Protein AF-T0K8X1-F1 (afdb_monomer_lite)

Organism: Colletotrichum gloeosporioides (strain Cg-14) (NCBI:txid1237896)

Secondary structure (DSSP, 8-state):
--------------SSTTSSSS-STTTHHHHHHHHHHHHHHHHHHHHHHHHHHHHHHHTSTT--HHHHHHHHHHHHHHHHHHHHHHH-

Structure (mmCIF, N/CA/C/O backbone):
data_AF-T0K8X1-F1
#
_entry.id   AF-T0K8X1-F1
#
loop_
_atom_site.group_PDB
_atom_site.id
_atom_site.type_symbol
_atom_site.label_atom_id
_atom_site.label_alt_id
_atom_site.label_comp_id
_atom_site.label_asym_id
_atom_site.label_entity_id
_atom_site.label_seq_id
_atom_site.pdbx_PDB_ins_code
_atom_site.Cartn_x
_atom_site.Cartn_y
_atom_site.Cartn_z
_atom_site.occupancy
_atom_site.B_iso_or_equiv
_atom_site.auth_seq_id
_atom_site.auth_comp_id
_atom_site.auth_asym_id
_atom_site.auth_atom_id
_atom_site.pdbx_PDB_model_num
ATOM 1 N N . MET A 1 1 ? 52.914 -38.712 -38.489 1.00 37.25 1 MET A N 1
ATOM 2 C CA . MET A 1 1 ? 53.333 -37.545 -37.687 1.00 37.25 1 MET A CA 1
ATOM 3 C C . MET A 1 1 ? 53.042 -36.296 -38.503 1.00 37.25 1 MET A C 1
ATOM 5 O O . MET A 1 1 ? 53.307 -36.312 -39.696 1.00 37.25 1 MET A O 1
ATOM 9 N N . LEU A 1 2 ? 52.419 -35.301 -37.869 1.00 46.09 2 LEU A N 1
ATOM 10 C CA . LEU A 1 2 ? 52.117 -33.954 -38.380 1.00 46.09 2 LEU A CA 1
ATOM 11 C C . LEU A 1 2 ? 53.370 -33.049 -38.308 1.00 46.09 2 LEU A C 1
ATOM 13 O O . LEU A 1 2 ? 54.160 -33.286 -37.397 1.00 46.09 2 LEU A O 1
ATOM 17 N N . LEU A 1 3 ? 53.467 -32.027 -39.186 1.00 36.97 3 LEU A N 1
ATOM 18 C CA . LEU A 1 3 ? 54.251 -30.749 -39.169 1.00 36.97 3 LEU A CA 1
ATOM 19 C C . LEU A 1 3 ? 54.796 -30.474 -40.598 1.00 36.97 3 LEU A C 1
ATOM 21 O O . LEU A 1 3 ? 55.450 -31.354 -41.137 1.00 36.97 3 LEU A O 1
ATOM 25 N N . GLY A 1 4 ? 54.635 -29.348 -41.308 1.00 36.38 4 GLY A N 1
ATOM 26 C CA . GLY A 1 4 ? 53.994 -28.041 -41.114 1.00 36.38 4 GLY A CA 1
ATOM 27 C C . GLY A 1 4 ? 54.587 -27.021 -42.127 1.00 36.38 4 GLY A C 1
ATOM 28 O O . GLY A 1 4 ? 55.782 -27.103 -42.383 1.00 36.38 4 GLY A O 1
ATOM 29 N N . VAL A 1 5 ? 53.756 -26.072 -42.615 1.00 39.59 5 VAL A N 1
ATOM 30 C CA . VAL A 1 5 ? 54.068 -24.742 -43.234 1.00 39.59 5 VAL A CA 1
ATOM 31 C C . VAL A 1 5 ? 54.742 -24.720 -44.622 1.00 39.59 5 VAL A C 1
ATOM 33 O O . VAL A 1 5 ? 55.646 -25.498 -44.875 1.00 39.59 5 VAL A O 1
ATOM 36 N N . ALA A 1 6 ? 54.513 -23.781 -45.543 1.00 48.19 6 ALA A N 1
ATOM 37 C CA . ALA A 1 6 ? 53.438 -22.885 -46.000 1.00 48.19 6 ALA A CA 1
ATOM 38 C C . ALA A 1 6 ? 54.121 -22.056 -47.111 1.00 48.19 6 ALA A C 1
ATOM 40 O O . ALA A 1 6 ? 55.228 -21.597 -46.856 1.00 48.19 6 ALA A O 1
ATOM 41 N N . ASP A 1 7 ? 53.521 -21.898 -48.295 1.00 45.66 7 ASP A N 1
ATOM 42 C CA . ASP A 1 7 ? 53.604 -20.655 -49.088 1.00 45.66 7 ASP A CA 1
ATOM 43 C C . ASP A 1 7 ? 52.712 -20.776 -50.335 1.00 45.66 7 ASP A C 1
ATOM 45 O O . ASP A 1 7 ? 52.981 -21.547 -51.258 1.00 45.66 7 ASP A O 1
ATOM 49 N N . SER A 1 8 ? 51.600 -20.052 -50.347 1.00 43.03 8 SER A N 1
ATOM 50 C CA . SER A 1 8 ? 50.911 -19.650 -51.575 1.00 43.03 8 SER A CA 1
ATOM 51 C C . SER A 1 8 ? 50.184 -18.362 -51.243 1.00 43.03 8 SER A C 1
ATOM 53 O O . SER A 1 8 ? 49.094 -18.355 -50.675 1.00 43.03 8 SER A O 1
ATOM 55 N N . ASP A 1 9 ? 50.925 -17.295 -51.494 1.00 53.62 9 ASP A N 1
ATOM 56 C CA . ASP A 1 9 ? 50.546 -15.897 -51.431 1.00 53.62 9 ASP A CA 1
ATOM 57 C C . ASP A 1 9 ? 49.393 -15.567 -52.401 1.00 53.62 9 ASP A C 1
ATOM 59 O O . ASP A 1 9 ? 49.208 -16.251 -53.410 1.00 53.62 9 ASP A O 1
ATOM 63 N N . SER A 1 10 ? 48.703 -14.461 -52.107 1.00 43.53 10 SER A N 1
ATOM 64 C CA . SER A 1 10 ? 47.755 -13.733 -52.964 1.00 43.53 10 SER A CA 1
ATOM 65 C C . SER A 1 10 ? 46.331 -14.299 -53.081 1.00 43.53 10 SER A C 1
ATOM 67 O O . SER A 1 10 ? 46.066 -15.241 -53.821 1.00 43.53 10 SER A O 1
ATOM 69 N N . ASP A 1 11 ? 45.361 -13.655 -52.424 1.00 42.69 11 ASP A N 1
ATOM 70 C CA . ASP A 1 11 ? 44.624 -12.539 -53.045 1.00 42.69 11 ASP A CA 1
ATOM 71 C C . ASP A 1 11 ? 43.422 -12.095 -52.181 1.00 42.69 11 ASP A C 1
ATOM 73 O O . ASP A 1 11 ? 42.676 -12.906 -51.635 1.00 42.69 11 ASP A O 1
ATOM 77 N N . GLU A 1 12 ? 43.259 -10.777 -52.100 1.00 41.38 12 GLU A N 1
ATOM 78 C CA . GLU A 1 12 ? 42.076 -10.030 -51.661 1.00 41.38 12 GLU A CA 1
ATOM 79 C C . GLU A 1 12 ? 41.603 -10.129 -50.197 1.00 41.38 12 GLU A C 1
ATOM 81 O O . GLU A 1 12 ? 40.693 -10.862 -49.810 1.00 41.38 12 GLU A O 1
ATOM 86 N N . GLU A 1 13 ? 42.160 -9.210 -49.401 1.00 43.34 13 GLU A N 1
ATOM 87 C CA . GLU A 1 13 ? 41.437 -8.242 -48.558 1.00 43.34 13 GLU A CA 1
ATOM 88 C C . GLU A 1 13 ? 39.904 -8.177 -48.740 1.00 43.34 13 GLU A C 1
ATOM 90 O O . GLU A 1 13 ? 39.351 -7.207 -49.270 1.00 43.34 13 GLU A O 1
ATOM 95 N N . ARG A 1 14 ? 39.155 -9.151 -48.223 1.00 45.53 14 ARG A N 1
ATOM 96 C CA . ARG A 1 14 ? 37.719 -8.958 -48.017 1.00 45.53 14 ARG A CA 1
ATOM 97 C C . ARG A 1 14 ? 37.284 -9.334 -46.617 1.00 45.53 14 ARG A C 1
ATOM 99 O O . ARG A 1 14 ? 37.277 -10.490 -46.214 1.00 45.53 14 ARG A O 1
ATOM 106 N N . HIS A 1 15 ? 36.763 -8.296 -45.967 1.00 38.84 15 HIS A N 1
ATOM 107 C CA . HIS A 1 15 ? 35.736 -8.351 -44.937 1.00 38.84 15 HIS A CA 1
ATOM 108 C C . HIS A 1 15 ? 36.189 -8.578 -43.491 1.00 38.84 15 HIS A C 1
ATOM 110 O O . HIS A 1 15 ? 35.666 -9.448 -42.802 1.00 38.84 15 HIS A O 1
ATOM 116 N N . GLN A 1 16 ? 37.052 -7.701 -42.969 1.00 40.91 16 GLN A N 1
ATOM 117 C CA . GLN A 1 16 ? 37.083 -7.459 -41.515 1.00 40.91 16 GLN A CA 1
ATOM 118 C C . GLN A 1 16 ? 36.775 -6.011 -41.090 1.00 40.91 16 GLN A C 1
ATOM 120 O O . GLN A 1 16 ? 36.567 -5.771 -39.908 1.00 40.91 16 GLN A O 1
ATOM 125 N N . GLU A 1 17 ? 36.562 -5.069 -42.017 1.00 43.75 17 GLU A N 1
ATOM 126 C CA . GLU A 1 17 ? 36.106 -3.698 -41.694 1.00 43.75 17 GLU A CA 1
ATOM 127 C C . GLU A 1 17 ? 34.573 -3.536 -41.741 1.00 43.75 17 GLU A C 1
ATOM 129 O O . GLU A 1 17 ? 34.021 -2.557 -42.242 1.00 43.75 17 GLU A O 1
ATOM 134 N N . ARG A 1 18 ? 33.837 -4.524 -41.219 1.00 40.78 18 ARG A N 1
ATOM 135 C CA . ARG A 1 18 ? 32.395 -4.372 -40.943 1.00 40.78 18 ARG A CA 1
ATOM 136 C C . ARG A 1 18 ? 31.990 -4.941 -39.588 1.00 40.78 18 ARG A C 1
ATOM 138 O O . ARG A 1 18 ? 30.884 -5.445 -39.441 1.00 40.78 18 ARG A O 1
ATOM 145 N N . TYR A 1 19 ? 32.871 -4.833 -38.601 1.00 39.25 19 TYR A N 1
ATOM 146 C CA . TYR A 1 19 ? 32.490 -4.945 -37.190 1.00 39.25 19 TYR A CA 1
ATOM 147 C C . TYR A 1 19 ? 32.413 -3.579 -36.490 1.00 39.25 19 TYR A C 1
ATOM 149 O O . TYR A 1 19 ? 32.243 -3.520 -35.282 1.00 39.25 19 TYR A O 1
ATOM 157 N N . GLU A 1 20 ? 32.447 -2.472 -37.241 1.00 50.66 20 GLU A N 1
ATOM 158 C CA . GLU A 1 20 ? 32.302 -1.114 -36.687 1.00 50.66 20 GLU A CA 1
ATOM 159 C C . GLU A 1 20 ? 30.890 -0.518 -36.840 1.00 50.66 20 GLU A C 1
ATOM 161 O O . GLU A 1 20 ? 30.696 0.693 -36.724 1.00 50.66 20 GLU A O 1
ATOM 166 N N . ARG A 1 21 ? 29.857 -1.326 -37.124 1.00 54.53 21 ARG A N 1
ATOM 167 C CA . ARG A 1 21 ? 28.499 -0.775 -37.267 1.00 54.53 21 ARG A CA 1
ATOM 168 C C . ARG A 1 21 ? 27.381 -1.763 -36.929 1.00 54.53 21 ARG A C 1
ATOM 170 O O . ARG A 1 21 ? 26.932 -2.507 -37.796 1.00 54.53 21 ARG A O 1
ATOM 177 N N . GLY A 1 22 ? 26.880 -1.648 -35.699 1.00 48.75 22 GLY A N 1
ATOM 178 C CA . GLY A 1 22 ? 25.664 -2.299 -35.190 1.00 48.75 22 GLY A CA 1
ATOM 179 C C . GLY A 1 22 ? 25.979 -3.650 -34.545 1.00 48.75 22 GLY A C 1
ATOM 180 O O . GLY A 1 22 ? 26.585 -4.496 -35.180 1.00 48.75 22 GLY A O 1
ATOM 181 N N . SER A 1 23 ? 25.636 -3.936 -33.294 1.00 49.69 23 SER A N 1
ATOM 182 C CA . SER A 1 23 ? 24.452 -3.507 -32.557 1.00 49.69 23 SER A CA 1
ATOM 183 C C . SER A 1 23 ? 24.671 -3.819 -31.073 1.00 49.69 23 SER A C 1
ATOM 185 O O . SER A 1 23 ? 24.540 -4.975 -30.695 1.00 49.69 23 SER A O 1
ATOM 187 N N . ASP A 1 24 ? 24.993 -2.829 -30.241 1.00 49.97 24 ASP A N 1
ATOM 188 C CA . ASP A 1 24 ? 25.005 -3.027 -28.777 1.00 49.97 24 ASP A CA 1
ATOM 189 C C . ASP A 1 24 ? 23.839 -2.293 -28.088 1.00 49.97 24 ASP A C 1
ATOM 191 O O . ASP A 1 24 ? 23.245 -2.796 -27.143 1.00 49.97 24 ASP A O 1
ATOM 195 N N . SER A 1 25 ? 23.342 -1.192 -28.665 1.00 52.69 25 SER A N 1
ATOM 196 C CA . SER A 1 25 ? 22.255 -0.398 -28.060 1.00 52.69 25 SER A CA 1
ATOM 197 C C . SER A 1 25 ? 20.845 -1.010 -28.103 1.00 52.69 25 SER A C 1
ATOM 199 O O . SER A 1 25 ? 19.900 -0.363 -27.665 1.00 52.69 25 SER A O 1
ATOM 201 N N . GLY A 1 26 ? 20.655 -2.215 -28.647 1.00 51.22 26 GLY A N 1
ATOM 202 C CA . GLY A 1 26 ? 19.334 -2.866 -28.690 1.00 51.22 26 GLY A CA 1
ATOM 203 C C . GLY A 1 26 ? 19.067 -3.820 -27.524 1.00 51.22 26 GLY A C 1
ATOM 204 O O . GLY A 1 26 ? 17.912 -4.122 -27.227 1.00 51.22 26 GLY A O 1
ATOM 205 N N . SER A 1 27 ? 20.129 -4.304 -26.880 1.00 53.97 27 SER A N 1
ATOM 206 C CA . SER A 1 27 ? 20.045 -5.345 -25.853 1.00 53.97 27 SER A CA 1
ATOM 207 C C . SER A 1 27 ? 19.833 -4.731 -24.473 1.00 53.97 27 SER A C 1
ATOM 209 O O . SER A 1 27 ? 18.938 -5.156 -23.753 1.00 53.97 27 SER A O 1
ATOM 211 N N . GLU A 1 28 ? 20.579 -3.679 -24.132 1.00 55.16 28 GLU A N 1
ATOM 212 C CA . GLU A 1 28 ? 20.526 -3.033 -22.811 1.00 55.16 28 GLU A CA 1
ATOM 213 C C . GLU A 1 28 ? 19.161 -2.411 -22.485 1.00 55.16 28 GLU A C 1
ATOM 215 O O . GLU A 1 28 ? 18.742 -2.402 -21.331 1.00 55.16 28 GLU A O 1
ATOM 220 N N . HIS A 1 29 ? 18.432 -1.924 -23.495 1.00 55.16 29 HIS A N 1
ATOM 221 C CA . HIS A 1 29 ? 17.140 -1.268 -23.280 1.00 55.16 29 HIS A CA 1
ATOM 222 C C . HIS A 1 29 ? 16.053 -2.249 -22.823 1.00 55.16 29 HIS A C 1
ATOM 224 O O . HIS A 1 29 ? 15.219 -1.908 -21.991 1.00 55.16 29 HIS A O 1
ATOM 230 N N . ARG A 1 30 ? 16.086 -3.487 -23.334 1.00 58.69 30 ARG A N 1
ATOM 231 C CA . ARG A 1 30 ? 15.120 -4.527 -22.960 1.00 58.69 30 ARG A CA 1
ATOM 232 C C . ARG A 1 30 ? 15.357 -5.040 -21.539 1.00 58.69 30 ARG A C 1
ATOM 234 O O . ARG A 1 30 ? 14.395 -5.347 -20.850 1.00 58.69 30 ARG A O 1
ATOM 241 N N . TYR A 1 31 ? 16.616 -5.139 -21.111 1.00 61.31 31 TYR A N 1
ATOM 242 C CA . TYR A 1 31 ? 16.935 -5.537 -19.737 1.00 61.31 31 TYR A CA 1
ATOM 243 C C . TYR A 1 31 ? 16.504 -4.467 -18.734 1.00 61.31 31 TYR A C 1
A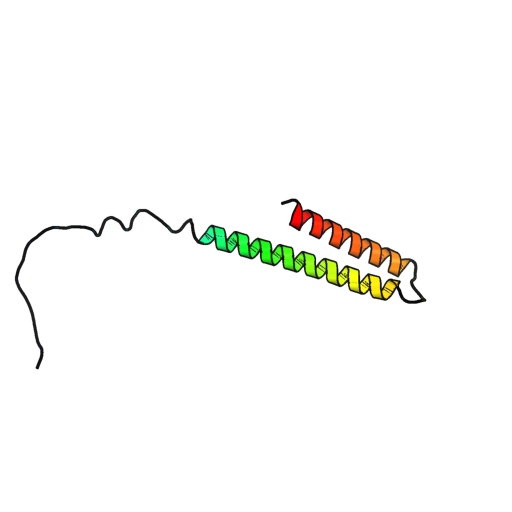TOM 245 O O . TYR A 1 31 ? 15.866 -4.807 -17.748 1.00 61.31 31 TYR A O 1
ATOM 253 N N . ARG A 1 32 ? 16.727 -3.183 -19.040 1.00 68.50 32 ARG A N 1
ATOM 254 C CA . ARG A 1 32 ? 16.279 -2.076 -18.181 1.00 68.50 32 ARG A CA 1
ATOM 255 C C . ARG A 1 32 ? 14.765 -2.007 -17.994 1.00 68.50 32 ARG A C 1
ATOM 257 O O . ARG A 1 32 ? 14.305 -1.708 -16.902 1.00 68.50 32 ARG A O 1
ATOM 264 N N . GLU A 1 33 ? 14.003 -2.240 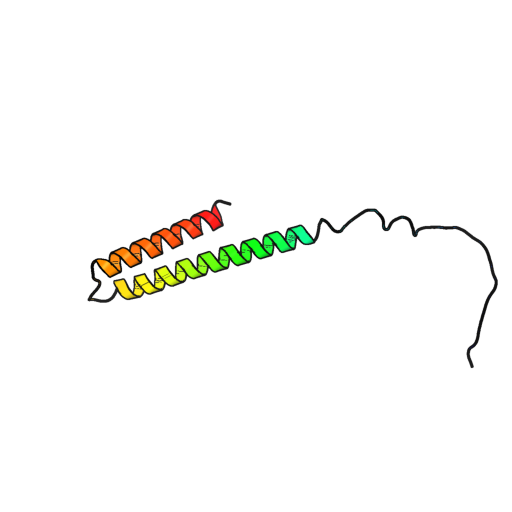-19.061 1.00 68.25 33 GLU A N 1
ATOM 265 C CA . GLU A 1 33 ? 12.535 -2.247 -19.003 1.00 68.25 33 GLU A CA 1
ATOM 266 C C . GLU A 1 33 ? 12.015 -3.435 -18.181 1.00 68.25 33 GLU A C 1
ATOM 268 O O . GLU A 1 33 ? 11.079 -3.286 -17.404 1.00 68.25 33 GLU A O 1
ATOM 273 N N . TYR A 1 34 ? 12.670 -4.594 -18.296 1.00 67.69 34 TYR A N 1
ATOM 274 C CA . TYR A 1 34 ? 12.342 -5.772 -17.497 1.00 67.69 34 TYR A CA 1
ATOM 275 C C . TYR A 1 34 ? 12.665 -5.571 -16.004 1.00 67.69 34 TYR A C 1
ATOM 277 O O . TYR A 1 34 ? 11.820 -5.887 -15.175 1.00 67.69 34 TYR A O 1
ATOM 285 N N . GLU A 1 35 ? 13.824 -4.977 -15.678 1.00 71.31 35 GLU A N 1
ATOM 286 C CA . GLU A 1 35 ? 14.232 -4.625 -14.302 1.00 71.31 35 GLU A CA 1
ATOM 287 C C . GLU A 1 35 ? 13.290 -3.610 -13.632 1.00 71.31 35 GLU A C 1
ATOM 289 O O . GLU A 1 35 ? 13.077 -3.643 -12.417 1.00 71.31 35 GLU A O 1
ATOM 294 N N . ARG A 1 36 ? 12.708 -2.708 -14.428 1.00 73.44 36 ARG A N 1
ATOM 295 C CA . ARG A 1 36 ? 11.685 -1.767 -13.967 1.00 73.44 36 ARG A CA 1
ATOM 296 C C . ARG A 1 36 ? 10.354 -2.481 -13.698 1.00 73.44 36 ARG A C 1
ATOM 298 O O . ARG A 1 36 ? 9.913 -2.476 -12.557 1.00 73.44 36 ARG A O 1
ATOM 305 N N . ASP A 1 37 ? 9.803 -3.209 -14.678 1.00 79.25 37 ASP A N 1
ATOM 306 C CA . ASP A 1 37 ? 8.531 -3.945 -14.518 1.00 79.25 37 ASP A CA 1
ATOM 307 C C . ASP A 1 37 ? 8.577 -4.984 -13.382 1.00 79.25 37 ASP A C 1
ATOM 309 O O . ASP A 1 37 ? 7.566 -5.222 -12.721 1.00 79.25 37 ASP A O 1
ATOM 313 N N . GLU A 1 38 ? 9.730 -5.615 -13.120 1.00 79.00 38 GLU A N 1
ATOM 314 C CA . GLU A 1 38 ? 9.876 -6.522 -11.973 1.00 79.00 38 GLU A CA 1
ATOM 315 C C . GLU A 1 38 ? 9.892 -5.788 -10.627 1.00 79.00 38 GLU A C 1
ATOM 317 O O . GLU A 1 38 ? 9.277 -6.285 -9.682 1.00 79.00 38 GLU A O 1
ATOM 322 N N . SER A 1 39 ? 10.517 -4.608 -10.560 1.00 76.62 39 SER A N 1
ATOM 323 C CA . SER A 1 39 ? 10.524 -3.762 -9.362 1.00 76.62 39 SER A CA 1
ATOM 324 C C . SER A 1 39 ? 9.127 -3.206 -9.078 1.00 76.62 39 SER A C 1
ATOM 326 O O . SER A 1 39 ? 8.625 -3.379 -7.973 1.00 76.62 39 SER A O 1
ATOM 328 N N . ASP A 1 40 ? 8.445 -2.650 -10.084 1.00 85.50 40 ASP A N 1
ATOM 329 C CA . ASP A 1 40 ? 7.097 -2.089 -9.918 1.00 85.50 40 ASP A CA 1
ATOM 330 C C . ASP A 1 40 ? 6.080 -3.188 -9.532 1.00 85.50 40 ASP A C 1
ATOM 332 O O . ASP A 1 40 ? 5.193 -2.994 -8.698 1.00 85.50 40 ASP A O 1
ATOM 336 N N . ARG A 1 41 ? 6.240 -4.416 -10.054 1.00 86.62 41 ARG A N 1
ATOM 337 C CA . ARG A 1 41 ? 5.443 -5.579 -9.613 1.00 86.62 41 ARG A CA 1
ATOM 338 C C . ARG A 1 41 ? 5.744 -6.032 -8.192 1.00 86.62 41 ARG A C 1
ATOM 340 O O . ARG A 1 41 ? 4.844 -6.575 -7.540 1.00 86.62 41 ARG A O 1
ATOM 347 N N . GLU A 1 42 ? 6.996 -5.939 -7.756 1.00 88.50 42 GLU A N 1
ATOM 348 C CA . GLU A 1 42 ? 7.390 -6.282 -6.391 1.00 88.50 42 GLU A CA 1
ATOM 349 C C . GLU A 1 42 ? 6.760 -5.301 -5.404 1.00 88.50 42 GLU A C 1
ATOM 351 O O . GLU A 1 42 ? 6.059 -5.757 -4.496 1.00 88.50 42 GLU A O 1
ATOM 356 N N . SER A 1 43 ? 6.895 -3.995 -5.650 1.00 87.56 43 SER A N 1
ATOM 357 C CA . SER A 1 43 ? 6.296 -2.938 -4.828 1.00 87.56 43 SER A CA 1
ATOM 358 C C . SER A 1 43 ? 4.774 -3.080 -4.743 1.00 87.56 43 SER A C 1
ATOM 360 O O . SER A 1 43 ? 4.211 -3.165 -3.650 1.00 87.56 43 SER A O 1
ATOM 362 N N . LEU A 1 44 ? 4.100 -3.300 -5.880 1.00 90.19 44 LEU A N 1
ATOM 363 C CA . LEU A 1 44 ? 2.658 -3.557 -5.912 1.00 90.19 44 LEU A CA 1
ATOM 364 C C . LEU A 1 44 ? 2.252 -4.783 -5.077 1.00 90.19 44 LEU A C 1
ATOM 366 O O . LEU A 1 44 ? 1.204 -4.813 -4.420 1.00 90.19 44 LEU A O 1
ATOM 370 N N . ARG A 1 45 ? 3.052 -5.852 -5.138 1.00 92.25 45 ARG A N 1
ATOM 371 C CA . ARG A 1 45 ? 2.792 -7.073 -4.370 1.00 92.25 45 ARG A CA 1
ATOM 372 C C . ARG A 1 45 ? 2.995 -6.829 -2.877 1.00 92.25 45 ARG A C 1
ATOM 374 O O . ARG A 1 45 ? 2.246 -7.411 -2.089 1.00 92.25 45 ARG A O 1
ATOM 381 N N . GLU A 1 46 ? 3.981 -6.024 -2.499 1.00 91.44 46 GLU A N 1
ATOM 382 C CA . GLU A 1 46 ? 4.245 -5.654 -1.112 1.00 91.44 46 GLU A CA 1
ATOM 383 C C . GLU A 1 46 ? 3.103 -4.809 -0.538 1.00 91.44 46 GLU A C 1
ATOM 385 O O . GLU A 1 46 ? 2.480 -5.241 0.434 1.00 91.44 46 GLU A O 1
ATOM 390 N N . ALA A 1 47 ? 2.713 -3.726 -1.215 1.00 92.69 47 ALA A N 1
ATOM 391 C CA . ALA A 1 47 ? 1.590 -2.880 -0.803 1.00 92.69 47 ALA A CA 1
ATOM 392 C C . ALA A 1 47 ? 0.280 -3.679 -0.688 1.00 92.69 47 ALA A C 1
ATOM 394 O O . ALA A 1 47 ? -0.466 -3.578 0.290 1.00 92.69 47 ALA A O 1
ATOM 395 N N . ARG A 1 48 ? 0.023 -4.583 -1.644 1.00 93.75 48 ARG A N 1
ATOM 396 C CA . ARG A 1 48 ? -1.121 -5.500 -1.572 1.00 93.75 48 ARG A CA 1
ATOM 397 C C . ARG A 1 48 ? -1.060 -6.412 -0.344 1.00 93.75 48 ARG A C 1
ATOM 399 O O . ARG A 1 48 ? -2.090 -6.654 0.286 1.00 93.75 48 ARG A O 1
ATOM 406 N N . ARG A 1 49 ? 0.109 -6.985 -0.046 1.00 94.31 49 ARG A N 1
ATOM 407 C CA . ARG A 1 49 ? 0.284 -7.878 1.105 1.00 94.31 49 ARG A CA 1
ATOM 408 C C . ARG A 1 49 ? -0.007 -7.131 2.403 1.00 94.31 49 ARG A C 1
ATOM 410 O O . ARG A 1 49 ? -0.690 -7.688 3.258 1.00 94.31 49 ARG A O 1
ATOM 417 N N . GLU A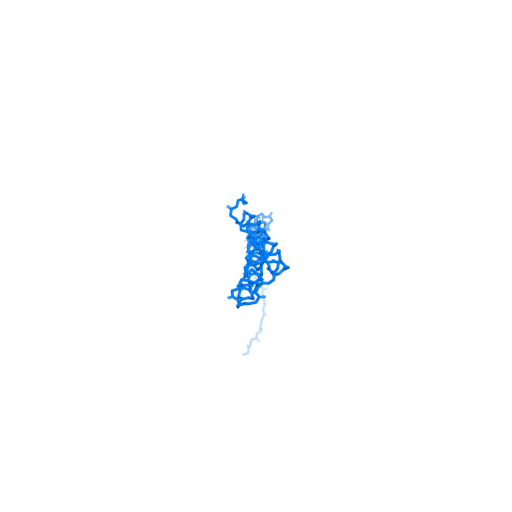 1 50 ? 0.489 -5.907 2.528 1.00 92.38 50 GLU A N 1
ATOM 418 C CA . GLU A 1 50 ? 0.286 -5.071 3.709 1.00 92.38 50 GLU A CA 1
ATOM 419 C C . GLU A 1 50 ? -1.200 -4.732 3.898 1.00 92.38 50 GLU A C 1
ATOM 421 O O . GLU A 1 50 ? -1.768 -4.974 4.964 1.00 92.38 50 GLU A O 1
ATOM 426 N N . TYR A 1 51 ? -1.883 -4.342 2.816 1.00 92.25 51 TYR A N 1
ATOM 427 C CA . TYR A 1 51 ? -3.335 -4.167 2.808 1.00 92.25 51 TYR A CA 1
ATOM 428 C C . TYR A 1 51 ? -4.095 -5.437 3.229 1.00 92.25 51 TYR A C 1
ATOM 430 O O . TYR A 1 51 ? -5.036 -5.359 4.020 1.00 92.25 51 TYR A O 1
ATOM 438 N N . GLU A 1 52 ? -3.726 -6.617 2.719 1.00 92.69 52 GLU A N 1
ATOM 439 C CA . GLU A 1 52 ? -4.387 -7.880 3.083 1.00 92.69 52 GLU A CA 1
ATOM 440 C C . GLU A 1 52 ? -4.163 -8.259 4.558 1.00 92.69 52 GLU A C 1
ATOM 442 O O . GLU A 1 52 ? -5.078 -8.795 5.195 1.00 92.69 52 GLU A O 1
ATOM 447 N N . GLU A 1 53 ? -2.981 -7.973 5.109 1.00 89.38 53 GLU A N 1
ATOM 448 C CA . GLU A 1 53 ? -2.643 -8.207 6.517 1.00 89.38 53 GLU A CA 1
ATOM 449 C C . GLU A 1 53 ? -3.470 -7.300 7.440 1.00 89.38 53 GLU A C 1
ATOM 451 O O . GLU A 1 53 ? -4.176 -7.794 8.328 1.00 89.38 53 GLU A O 1
ATOM 456 N N . GLU A 1 54 ? -3.505 -6.000 7.148 1.00 90.69 54 GLU A N 1
ATOM 457 C CA . GLU A 1 54 ? -4.326 -5.033 7.878 1.00 90.69 54 GLU A CA 1
ATOM 458 C C . GLU A 1 54 ? -5.823 -5.325 7.720 1.00 90.69 54 GLU A C 1
ATOM 460 O O . GLU A 1 54 ? -6.594 -5.230 8.678 1.00 90.69 54 GLU A O 1
ATOM 465 N N . LEU A 1 55 ? -6.265 -5.779 6.541 1.00 89.12 55 LEU A N 1
ATOM 466 C CA . LEU A 1 55 ? -7.656 -6.170 6.305 1.00 89.12 55 LEU A CA 1
ATOM 467 C C . LEU A 1 55 ? -8.032 -7.384 7.158 1.00 89.12 55 LEU A C 1
ATOM 469 O O . LEU A 1 55 ? -9.143 -7.450 7.690 1.00 89.12 55 LEU A O 1
ATOM 473 N N . ALA A 1 56 ? -7.133 -8.359 7.290 1.00 88.25 56 ALA A N 1
ATOM 474 C CA . ALA A 1 56 ? -7.347 -9.514 8.150 1.00 88.25 56 ALA A CA 1
ATOM 475 C C . ALA A 1 56 ? -7.425 -9.101 9.628 1.00 88.25 56 ALA A C 1
ATOM 477 O O . ALA A 1 56 ? -8.327 -9.563 10.336 1.00 88.25 56 ALA A O 1
ATOM 478 N N . SER A 1 57 ? -6.549 -8.191 10.059 1.00 85.19 57 SER A N 1
ATOM 479 C CA . SER A 1 57 ? -6.536 -7.629 11.413 1.00 85.19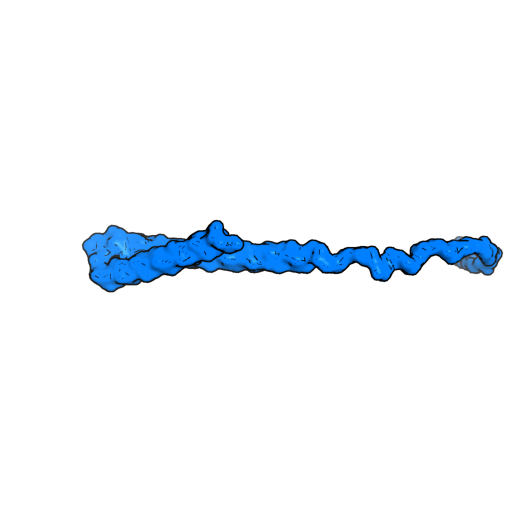 57 SER A CA 1
ATOM 480 C C . SER A 1 57 ? -7.837 -6.866 11.717 1.00 85.19 57 SER A C 1
ATOM 482 O O . SER A 1 57 ? -8.546 -7.156 12.689 1.00 85.19 57 SER A O 1
ATOM 484 N N . ALA A 1 58 ? -8.259 -5.993 10.798 1.00 83.69 58 ALA A N 1
ATOM 485 C CA . ALA A 1 58 ? -9.475 -5.191 10.899 1.00 83.69 58 ALA A CA 1
ATOM 486 C C . ALA A 1 58 ? -10.783 -5.999 10.771 1.00 83.69 58 ALA A C 1
ATOM 488 O O . ALA A 1 58 ? -11.836 -5.570 11.246 1.00 83.69 58 ALA A O 1
ATOM 489 N N . ARG A 1 59 ? -10.763 -7.187 10.153 1.00 83.06 59 ARG A N 1
ATOM 490 C CA . ARG A 1 59 ? -11.927 -8.097 10.119 1.00 83.06 59 ARG A CA 1
ATOM 491 C C . ARG A 1 59 ? -12.140 -8.853 11.434 1.00 83.06 59 ARG A C 1
ATOM 493 O O . ARG A 1 59 ? -13.196 -9.469 11.607 1.00 83.06 59 ARG A O 1
ATOM 500 N N . GLY A 1 60 ? -11.180 -8.810 12.358 1.00 83.19 60 GLY A N 1
ATOM 501 C CA . GLY A 1 60 ? -11.330 -9.346 13.707 1.00 83.19 60 GLY A CA 1
ATOM 502 C C . GLY A 1 60 ? -12.420 -8.616 14.503 1.00 83.19 60 GLY A C 1
ATOM 503 O O . GLY A 1 60 ? -12.655 -7.421 14.336 1.00 83.19 60 GLY A O 1
ATOM 504 N N . SER A 1 61 ? -13.090 -9.318 15.423 1.00 66.56 61 SER A N 1
ATOM 505 C CA . SER A 1 61 ? -14.211 -8.782 16.223 1.00 66.56 61 SER A CA 1
ATOM 506 C C . SER A 1 61 ? -13.860 -7.602 17.150 1.00 66.56 61 SER A C 1
ATOM 508 O O . SER A 1 61 ? -14.746 -7.108 17.843 1.00 66.56 61 SER A O 1
ATOM 510 N N . SER A 1 62 ? -12.601 -7.153 17.176 1.00 70.56 62 SER A N 1
ATOM 511 C CA . SER A 1 62 ? -12.095 -6.096 18.058 1.00 70.56 62 SER A CA 1
ATOM 512 C C . SER A 1 62 ? -11.380 -4.957 17.314 1.00 70.56 62 SER A C 1
ATOM 514 O O . SER A 1 62 ? -10.556 -4.272 17.914 1.00 70.56 62 SER A O 1
ATOM 516 N N . CYS A 1 63 ? -11.697 -4.754 16.031 1.00 74.38 63 CYS A N 1
ATOM 517 C CA . CYS A 1 63 ? -11.141 -3.683 15.202 1.00 74.38 63 CYS A CA 1
ATOM 518 C C . CYS A 1 63 ? -11.351 -2.300 15.845 1.00 74.38 63 CYS A C 1
ATOM 520 O O . CYS A 1 63 ? -12.482 -1.797 15.935 1.00 74.38 63 CYS A O 1
ATOM 522 N N . SER A 1 64 ? -10.254 -1.707 16.309 1.00 78.69 64 SER A N 1
ATOM 523 C CA . SER A 1 64 ? -10.202 -0.381 16.913 1.00 78.69 64 SER A CA 1
ATOM 524 C C . SER A 1 64 ? -10.133 0.695 15.832 1.00 78.69 64 SER A C 1
ATOM 526 O O . SER A 1 64 ? -9.866 0.423 14.664 1.00 78.69 64 SER A O 1
ATOM 528 N N . SER A 1 65 ? -10.385 1.953 16.202 1.00 80.88 65 SER A N 1
ATOM 529 C CA . SER A 1 65 ? -10.265 3.073 15.258 1.00 80.88 65 SER A CA 1
ATOM 530 C C . SER A 1 65 ? -8.873 3.157 14.620 1.00 80.88 65 SER A C 1
ATOM 532 O O . SER A 1 65 ? -8.787 3.516 13.454 1.00 80.88 65 SER A O 1
ATOM 534 N N . SER A 1 66 ? -7.822 2.764 15.348 1.00 80.94 66 SER A N 1
ATOM 535 C CA . SER A 1 66 ? -6.447 2.696 14.839 1.00 80.94 66 SER A CA 1
ATOM 536 C C . SER A 1 66 ? -6.238 1.593 13.795 1.00 80.94 66 SER A C 1
ATOM 538 O O . SER A 1 66 ? -5.560 1.841 12.808 1.00 80.94 66 SER A O 1
ATOM 540 N N . ASP A 1 67 ? -6.873 0.421 13.935 1.00 87.31 67 ASP A N 1
ATOM 541 C CA . ASP A 1 67 ? -6.824 -0.634 12.904 1.00 87.31 67 ASP A CA 1
ATOM 542 C C . ASP A 1 67 ? -7.515 -0.179 11.606 1.00 87.31 67 ASP A C 1
ATOM 544 O O . ASP A 1 67 ? -7.140 -0.566 10.507 1.00 87.31 67 ASP A O 1
ATOM 548 N N . ARG A 1 68 ? -8.552 0.665 11.711 1.00 86.75 68 ARG A N 1
ATOM 549 C CA . ARG A 1 68 ? -9.235 1.228 10.530 1.00 86.75 68 ARG A CA 1
ATOM 550 C C . ARG A 1 68 ? -8.432 2.324 9.846 1.00 86.75 68 ARG A C 1
ATOM 552 O O . ARG A 1 68 ? -8.592 2.498 8.642 1.00 86.75 68 ARG A O 1
ATOM 559 N N . GL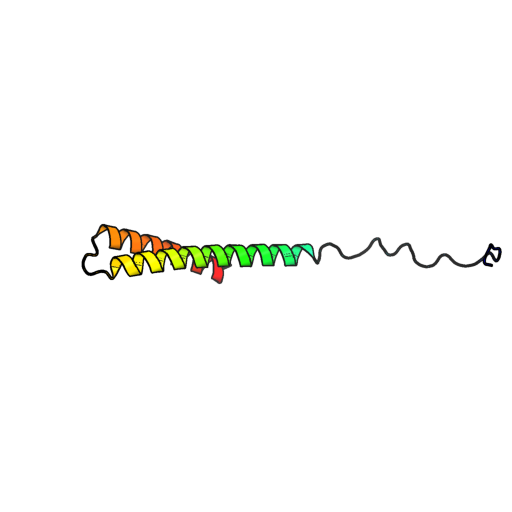U A 1 69 ? -7.673 3.093 10.620 1.00 88.62 69 GLU A N 1
ATOM 560 C CA . GLU A 1 69 ? -6.738 4.094 10.103 1.00 88.62 69 GLU A CA 1
ATOM 561 C C . GLU A 1 69 ? -5.605 3.392 9.351 1.00 88.62 69 GLU A C 1
ATOM 563 O O . GLU A 1 69 ? -5.451 3.633 8.161 1.00 88.62 69 GLU A O 1
ATOM 568 N N . SER A 1 70 ? -4.977 2.398 9.983 1.00 87.75 70 SER A N 1
ATOM 569 C CA . SER A 1 70 ? -3.901 1.588 9.392 1.00 87.75 70 SER A CA 1
ATOM 570 C C . SER A 1 70 ? -4.359 0.860 8.117 1.00 87.75 70 SER A C 1
ATOM 572 O O . SER A 1 70 ? -3.709 0.941 7.080 1.00 87.75 70 SER A O 1
ATOM 574 N N . LEU A 1 71 ? -5.552 0.245 8.126 1.00 91.00 71 LEU A N 1
ATOM 575 C CA . LEU A 1 71 ? -6.152 -0.351 6.924 1.00 91.00 71 LEU A CA 1
ATOM 576 C C . LEU A 1 71 ? -6.398 0.669 5.807 1.00 91.00 71 LEU A C 1
ATOM 578 O O . LEU A 1 71 ? -6.325 0.326 4.627 1.00 91.00 71 LEU A O 1
ATOM 582 N N . ARG A 1 72 ? -6.794 1.894 6.164 1.00 93.06 72 ARG A N 1
ATOM 583 C CA . ARG A 1 72 ? -7.020 2.952 5.182 1.00 93.06 72 ARG A CA 1
ATOM 584 C C . ARG A 1 72 ? -5.689 3.373 4.564 1.00 93.06 72 ARG A C 1
ATOM 586 O O . ARG A 1 72 ? -5.639 3.439 3.345 1.00 93.06 72 ARG A O 1
ATOM 593 N N . GLU A 1 73 ? -4.660 3.602 5.373 1.00 91.31 73 GLU A N 1
ATOM 594 C CA . GLU A 1 73 ? -3.321 3.962 4.894 1.00 91.31 73 GLU A CA 1
ATOM 595 C C . GLU A 1 73 ? -2.7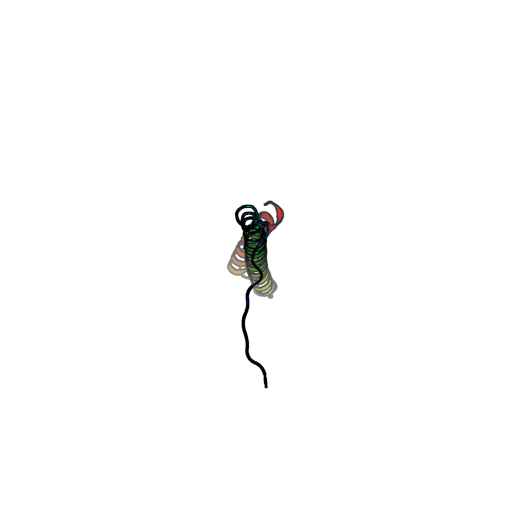61 2.878 3.965 1.00 91.31 73 GLU A C 1
ATOM 597 O O . GLU A 1 73 ? -2.456 3.170 2.815 1.00 91.31 73 GLU A O 1
ATOM 602 N N . ALA A 1 74 ? -2.774 1.607 4.384 1.00 93.62 74 ALA A N 1
ATOM 603 C CA . ALA A 1 74 ? -2.304 0.492 3.554 1.00 93.62 74 ALA A CA 1
ATOM 604 C C . ALA A 1 74 ? -3.108 0.330 2.250 1.00 93.62 74 ALA A C 1
ATOM 606 O O . ALA A 1 74 ? -2.592 -0.108 1.222 1.00 93.62 74 ALA A O 1
ATOM 607 N N . ARG A 1 75 ? -4.402 0.674 2.274 1.00 93.75 75 ARG A N 1
ATOM 608 C CA . ARG A 1 75 ? -5.235 0.688 1.071 1.00 93.75 75 ARG A CA 1
ATOM 609 C C . ARG A 1 75 ? -4.857 1.839 0.135 1.00 93.75 75 ARG A C 1
ATOM 611 O O . ARG A 1 75 ? -4.797 1.601 -1.065 1.00 93.75 75 ARG A O 1
ATOM 618 N N . GLU A 1 76 ? -4.672 3.048 0.664 1.00 94.44 76 GLU A N 1
ATOM 619 C CA . GLU A 1 76 ? -4.266 4.219 -0.123 1.00 94.44 76 GLU A CA 1
ATOM 620 C C . GLU A 1 76 ? -2.911 3.963 -0.797 1.00 94.44 76 GLU A C 1
ATOM 622 O O . GLU A 1 76 ? -2.809 4.168 -2.002 1.00 94.44 76 GLU A O 1
ATOM 627 N N . GLU A 1 77 ? -1.946 3.386 -0.074 1.00 91.50 77 GLU A N 1
ATOM 628 C CA . GLU A 1 77 ? -0.636 2.990 -0.615 1.00 91.50 77 GLU A CA 1
ATOM 629 C C . GLU A 1 77 ? -0.775 1.959 -1.754 1.00 91.50 77 GLU A C 1
ATOM 631 O O . GLU A 1 77 ? -0.216 2.121 -2.835 1.00 91.50 77 GLU A O 1
ATOM 636 N N . TYR A 1 78 ? -1.596 0.917 -1.566 1.00 92.50 78 TYR A N 1
ATOM 637 C CA . TYR A 1 78 ? -1.867 -0.065 -2.622 1.00 92.50 78 TYR A CA 1
ATOM 638 C C . TYR A 1 78 ? -2.566 0.548 -3.845 1.00 92.50 78 TYR A C 1
ATOM 640 O O . TYR A 1 78 ? -2.272 0.161 -4.975 1.00 92.50 78 TYR A O 1
ATOM 648 N N . GLU A 1 79 ? -3.516 1.465 -3.641 1.00 93.62 79 GLU A N 1
ATOM 649 C CA . GLU A 1 79 ? -4.201 2.165 -4.732 1.00 93.62 79 GLU A CA 1
ATOM 650 C C . GLU A 1 79 ? -3.241 3.098 -5.493 1.00 93.62 79 GLU A C 1
ATOM 652 O O . GLU A 1 79 ? -3.364 3.196 -6.715 1.00 93.62 79 GLU A O 1
ATOM 657 N N . GLU A 1 80 ? -2.279 3.727 -4.808 1.00 91.94 80 GLU A N 1
ATOM 658 C CA . GLU A 1 80 ? -1.229 4.553 -5.417 1.00 91.94 80 GLU A CA 1
ATOM 659 C C . GLU A 1 80 ? -0.267 3.708 -6.263 1.00 91.94 80 GLU A C 1
ATOM 661 O O . GLU A 1 80 ? -0.127 3.969 -7.457 1.00 91.94 80 GLU A O 1
ATOM 666 N N . GLU A 1 81 ? 0.285 2.626 -5.709 1.00 91.62 81 GLU A N 1
ATOM 667 C CA . GLU A 1 81 ? 1.173 1.711 -6.444 1.00 91.62 81 GLU A CA 1
ATOM 668 C C . GLU A 1 81 ? 0.463 1.057 -7.641 1.00 91.62 81 GLU A C 1
ATOM 670 O O . GLU A 1 81 ? 1.047 0.835 -8.701 1.00 91.62 81 GLU A O 1
ATOM 675 N N . LEU A 1 82 ? -0.833 0.747 -7.505 1.00 89.88 82 LEU A N 1
ATOM 676 C CA . LEU A 1 82 ? -1.646 0.226 -8.607 1.00 89.88 82 LEU A CA 1
ATOM 677 C C . LEU A 1 82 ? -1.837 1.258 -9.712 1.00 89.88 82 LEU A C 1
ATOM 679 O O . LEU A 1 82 ? -1.842 0.889 -10.886 1.00 89.88 82 LEU A O 1
ATOM 683 N N . HIS A 1 83 ? -2.029 2.523 -9.350 1.00 91.25 83 HIS A N 1
ATOM 684 C CA . HIS A 1 83 ? -2.107 3.598 -10.322 1.00 91.25 83 HIS A CA 1
ATOM 685 C C . HIS A 1 83 ? -0.771 3.754 -11.051 1.00 91.25 83 HIS A C 1
ATOM 687 O O . HIS A 1 83 ? -0.771 3.763 -12.275 1.00 91.25 83 HIS A O 1
ATOM 693 N N . ASP A 1 84 ? 0.348 3.801 -10.328 1.00 85.88 84 ASP A N 1
ATOM 694 C CA . ASP A 1 84 ? 1.684 3.922 -10.923 1.00 85.88 84 ASP A CA 1
ATOM 695 C C . ASP A 1 84 ? 1.983 2.764 -11.894 1.00 85.88 84 ASP A C 1
ATOM 697 O O . ASP A 1 84 ? 2.376 2.987 -13.035 1.00 85.88 84 ASP A O 1
ATOM 701 N N . TYR A 1 85 ? 1.641 1.526 -11.514 1.00 86.75 85 TYR A N 1
ATOM 702 C CA . TYR A 1 85 ? 1.876 0.346 -12.353 1.00 86.75 85 TYR A CA 1
ATOM 703 C C . TYR A 1 85 ? 1.066 0.313 -13.665 1.00 86.75 85 TYR A C 1
ATOM 705 O O . TYR A 1 85 ? 1.507 -0.280 -14.651 1.00 86.75 85 TYR A O 1
ATOM 713 N N . TYR A 1 86 ? -0.155 0.860 -13.678 1.00 84.25 86 TYR A N 1
ATOM 714 C CA . TYR A 1 86 ? -1.055 0.791 -14.841 1.00 84.25 86 TYR A CA 1
ATOM 715 C C . TYR A 1 86 ? -1.173 2.104 -15.632 1.00 84.25 86 TYR A C 1
ATOM 717 O O . TYR A 1 86 ? -1.718 2.057 -16.740 1.00 84.25 86 TYR A O 1
ATOM 725 N N . ASP A 1 87 ? -0.724 3.236 -15.083 1.00 81.69 87 ASP A N 1
ATOM 726 C CA . ASP A 1 87 ? -0.830 4.575 -15.692 1.00 81.69 87 ASP A CA 1
ATOM 727 C C . ASP A 1 87 ? 0.512 5.118 -16.251 1.00 81.69 87 ASP A C 1
ATOM 729 O O . ASP A 1 87 ? 0.515 6.215 -16.811 1.00 81.69 87 ASP A O 1
ATOM 733 N N . ASP A 1 88 ? 1.624 4.362 -16.161 1.00 61.59 88 ASP A N 1
ATOM 734 C CA . ASP A 1 88 ? 2.906 4.631 -16.872 1.00 61.59 88 ASP A CA 1
ATOM 735 C C . ASP A 1 88 ? 2.802 4.451 -18.405 1.00 61.59 88 ASP A C 1
ATOM 737 O O . ASP A 1 88 ? 3.426 5.256 -19.143 1.00 61.59 88 ASP A O 1
#

pLDDT: mean 71.68, std 19.98, range [36.38, 94.44]

Radius of gyration: 30.47 Å; chains: 1; bounding box: 68×42×71 Å

Sequence (88 aa):
MLLGVADSDSDEERHQERYERGSDSGSEHRYREYERDESDRESLREARREYEEELASARGSSCSSSDRESLREAREEYEEELHDYYDD

Foldseek 3Di:
DDDDDDDDDDDDDDDPPPVPDDDDPPPVVVVVVVVVLVVLVVQLVVLVVQLVVLVVVCPDPDRDPVSVVSNVVSVVSNVVSVCVNPVD